Protein AF-A0A7V9IC05-F1 (afdb_monomer_lite)

Radius of gyration: 14.17 Å; chains: 1; bounding box: 48×23×33 Å

Foldseek 3Di:
DDDDDDDDPPPCPDPVPQADWFWDDALFWKKKKFWAAWKFKKWKAAAADPWDDPDVRTIIGPDGPPTDIDIHGHGDIDIHDRPITMGTPDTDPDTDMDMDIGGD

Sequence (104 aa):
MNAVGTRRVLDTADVDTLMGVAEKEAFEKGNVMRVVQGNASVLTGGTMVDPREIAAGEVRAGEVQGATTHELPEGDVLAVPAGVPHRFIEVSEEFLYYVVKVEV

pLDDT: mean 73.24, std 22.59, range [26.8, 96.31]

Secondary structure (DSSP, 8-state):
--PPP---------GGGTTSS-----TTEEEEEEEEES-EEEEE-SEEES-EEEETTEEE-SEEES-EEEEE-TT-EEEE-TT--EEEEEE-SS-EEEEEEEE-

Structure (mmCIF, N/CA/C/O backbone):
data_AF-A0A7V9IC05-F1
#
_entry.id   AF-A0A7V9IC05-F1
#
loop_
_atom_site.group_PDB
_atom_site.id
_atom_site.type_symbol
_atom_site.label_atom_id
_atom_site.label_alt_id
_atom_site.label_comp_id
_atom_site.label_asym_id
_atom_site.label_entity_id
_atom_site.label_seq_id
_atom_site.pdbx_PDB_ins_code
_atom_site.Cartn_x
_atom_site.Cartn_y
_atom_site.Cartn_z
_atom_site.occupancy
_atom_site.B_iso_or_equiv
_atom_site.auth_seq_id
_atom_site.auth_comp_id
_atom_site.auth_asym_id
_atom_site.auth_atom_id
_atom_site.pdbx_PDB_model_num
ATOM 1 N N . MET A 1 1 ? -32.818 2.660 -15.061 1.00 33.62 1 MET A N 1
ATOM 2 C CA . MET A 1 1 ? -32.008 2.647 -13.825 1.00 33.62 1 MET A CA 1
ATOM 3 C C . MET A 1 1 ? -31.635 1.199 -13.584 1.00 33.62 1 MET A C 1
ATOM 5 O O . MET A 1 1 ? -32.491 0.445 -13.148 1.00 33.62 1 MET A O 1
ATOM 9 N N . ASN A 1 2 ? -30.436 0.777 -13.982 1.00 27.77 2 ASN A N 1
ATOM 10 C CA . ASN A 1 2 ? -30.036 -0.622 -13.845 1.00 27.77 2 ASN A CA 1
ATOM 11 C C . ASN A 1 2 ? -29.079 -0.726 -12.664 1.00 27.77 2 ASN A C 1
ATOM 13 O O . ASN A 1 2 ? -27.995 -0.148 -12.689 1.00 27.77 2 ASN A O 1
ATOM 17 N N . ALA A 1 3 ? -29.531 -1.418 -11.621 1.00 33.66 3 ALA A N 1
ATOM 18 C CA . ALA A 1 3 ? -28.708 -1.788 -10.486 1.00 33.66 3 ALA A CA 1
ATOM 19 C C . ALA A 1 3 ? -27.607 -2.742 -10.967 1.00 33.66 3 ALA A C 1
ATOM 21 O O . ALA A 1 3 ? -27.899 -3.807 -11.514 1.00 33.66 3 ALA A O 1
ATOM 22 N N . VAL A 1 4 ? -26.349 -2.349 -10.783 1.00 35.38 4 VAL A N 1
ATOM 23 C CA . VAL A 1 4 ? -25.199 -3.239 -10.955 1.00 35.38 4 VAL A CA 1
ATOM 24 C C . VAL A 1 4 ? -24.986 -3.931 -9.615 1.00 35.38 4 VAL A C 1
ATOM 26 O O . VAL A 1 4 ? -24.796 -3.277 -8.592 1.00 35.38 4 VAL A O 1
ATOM 29 N N . GLY A 1 5 ? -25.128 -5.256 -9.620 1.00 28.67 5 GLY A N 1
ATOM 30 C CA . GLY A 1 5 ? -25.092 -6.089 -8.426 1.00 28.67 5 GLY A CA 1
ATOM 31 C C . GLY A 1 5 ? -23.767 -5.979 -7.677 1.00 28.67 5 GLY A C 1
ATOM 32 O O . GLY A 1 5 ? -22.691 -6.092 -8.262 1.00 28.67 5 GLY A O 1
ATOM 33 N N . THR A 1 6 ? -23.856 -5.802 -6.363 1.00 31.22 6 THR A N 1
ATOM 34 C CA . THR A 1 6 ? -22.716 -5.839 -5.451 1.00 31.22 6 THR A CA 1
ATOM 35 C C . THR A 1 6 ? -22.182 -7.268 -5.385 1.00 31.22 6 THR A C 1
ATOM 37 O O . THR A 1 6 ? -22.690 -8.105 -4.638 1.00 31.22 6 THR A O 1
ATOM 40 N N . ARG A 1 7 ? -21.155 -7.584 -6.178 1.00 31.06 7 ARG A N 1
ATOM 41 C CA . ARG A 1 7 ? -20.364 -8.799 -5.968 1.00 31.06 7 ARG A CA 1
ATOM 42 C C . ARG A 1 7 ? -19.445 -8.531 -4.778 1.00 31.06 7 ARG A C 1
ATOM 44 O O . ARG A 1 7 ? -18.519 -7.737 -4.890 1.00 31.06 7 ARG A O 1
ATOM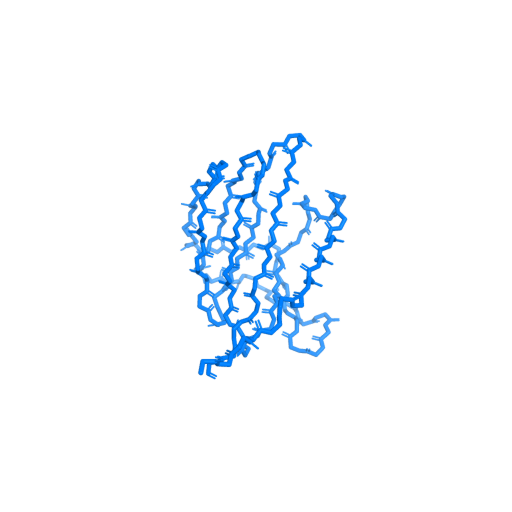 51 N N . ARG A 1 8 ? -19.724 -9.164 -3.633 1.00 26.80 8 ARG A N 1
ATOM 52 C CA . ARG A 1 8 ? -18.779 -9.238 -2.507 1.00 26.80 8 ARG A CA 1
ATOM 53 C C . ARG A 1 8 ? -17.500 -9.898 -3.021 1.00 26.80 8 ARG A C 1
ATOM 55 O O . ARG A 1 8 ? -17.490 -11.104 -3.249 1.00 26.80 8 ARG A O 1
ATOM 62 N N . VAL A 1 9 ? -16.454 -9.109 -3.222 1.00 30.86 9 VAL A N 1
ATOM 63 C CA . VAL A 1 9 ? -15.084 -9.615 -3.248 1.00 30.86 9 VAL A CA 1
ATOM 64 C C . VAL A 1 9 ? -14.591 -9.456 -1.816 1.00 30.86 9 VAL A C 1
ATOM 66 O O . VAL A 1 9 ? -14.177 -8.379 -1.406 1.00 30.86 9 VAL A O 1
ATOM 69 N N . LEU A 1 10 ? -14.802 -10.500 -1.013 1.00 29.52 10 LEU A N 1
ATOM 70 C CA . LEU A 1 10 ? -14.038 -10.695 0.212 1.00 29.52 10 LEU A CA 1
ATOM 71 C C . LEU A 1 10 ? -12.715 -11.286 -0.258 1.00 29.52 10 LEU A C 1
ATOM 73 O O . LEU A 1 10 ? -12.648 -12.485 -0.511 1.00 29.52 10 LEU A O 1
ATOM 77 N N . ASP A 1 11 ? -11.723 -10.432 -0.473 1.00 31.73 11 ASP A N 1
ATOM 78 C CA . ASP A 1 11 ? -10.347 -10.896 -0.550 1.00 31.73 11 ASP A CA 1
ATOM 79 C C . ASP A 1 11 ? -9.809 -10.871 0.877 1.00 31.73 11 ASP A C 1
ATOM 81 O O . ASP A 1 11 ? -9.342 -9.849 1.376 1.00 31.73 11 ASP A O 1
ATOM 85 N N . THR A 1 12 ? -10.041 -11.961 1.604 1.00 28.61 12 THR A N 1
ATOM 86 C CA . THR A 1 12 ? -9.348 -12.207 2.865 1.00 28.61 12 THR A CA 1
ATOM 87 C C . THR A 1 12 ? -7.959 -12.704 2.498 1.00 28.61 12 THR A C 1
ATOM 89 O O . THR A 1 12 ? -7.725 -13.911 2.478 1.00 28.61 12 THR A O 1
ATOM 92 N N . ALA A 1 13 ? -7.057 -11.787 2.153 1.00 35.03 13 ALA A N 1
ATOM 93 C CA . ALA A 1 13 ? -5.640 -12.092 2.228 1.00 35.03 13 ALA A CA 1
ATOM 94 C C . ALA A 1 13 ? -5.323 -12.285 3.716 1.00 35.03 13 ALA A C 1
ATOM 96 O O . ALA A 1 13 ? -5.533 -11.383 4.530 1.00 35.03 13 ALA A O 1
ATOM 97 N N . ASP A 1 14 ? -4.942 -13.511 4.069 1.00 30.77 14 ASP A N 1
ATOM 98 C CA . ASP A 1 14 ? -4.590 -13.930 5.419 1.00 30.77 14 ASP A CA 1
ATOM 99 C C . ASP A 1 14 ? -3.678 -12.895 6.086 1.00 30.77 14 ASP A C 1
ATOM 101 O O . ASP A 1 14 ? -2.620 -12.541 5.556 1.00 30.77 14 ASP A O 1
ATOM 105 N N . VAL A 1 15 ? -4.083 -12.447 7.276 1.00 35.22 15 VAL A N 1
ATOM 106 C CA . VAL A 1 15 ? -3.383 -11.453 8.110 1.00 35.22 15 VAL A CA 1
ATOM 107 C C . VAL A 1 15 ? -1.921 -11.869 8.391 1.00 35.22 15 VAL A C 1
ATOM 109 O O . VAL A 1 15 ? -1.072 -11.021 8.652 1.00 35.22 15 VAL A O 1
ATOM 112 N N . ASP A 1 16 ? -1.587 -13.153 8.214 1.00 28.11 16 ASP A N 1
ATOM 113 C CA . ASP A 1 16 ? -0.236 -13.717 8.346 1.00 28.11 16 ASP A CA 1
ATOM 114 C C . ASP A 1 16 ? 0.708 -13.451 7.152 1.00 28.11 16 ASP A C 1
ATOM 116 O O . ASP A 1 16 ? 1.912 -13.695 7.258 1.00 28.11 16 ASP A O 1
ATOM 120 N N . THR A 1 17 ? 0.220 -12.915 6.026 1.00 38.97 17 THR A N 1
ATOM 121 C CA . THR A 1 17 ? 1.063 -12.605 4.846 1.00 38.97 17 THR A CA 1
ATOM 122 C C . THR A 1 17 ? 1.519 -11.138 4.806 1.00 38.97 17 THR A C 1
ATOM 124 O O . THR A 1 17 ? 2.444 -10.791 4.072 1.00 38.97 17 THR A O 1
ATOM 127 N N . LEU A 1 18 ? 0.945 -10.272 5.653 1.00 41.69 18 LEU A N 1
ATOM 128 C CA . LEU A 1 18 ? 1.148 -8.814 5.625 1.00 41.69 18 LEU A CA 1
ATOM 129 C C . LEU A 1 18 ? 2.550 -8.347 6.067 1.00 41.69 18 LEU A C 1
ATOM 131 O O . LEU A 1 18 ? 2.913 -7.197 5.837 1.00 41.69 18 LEU A O 1
ATOM 135 N N . MET A 1 19 ? 3.374 -9.230 6.642 1.00 41.34 19 MET A N 1
ATOM 136 C CA . MET A 1 19 ? 4.739 -8.909 7.097 1.00 41.34 19 MET A CA 1
ATOM 137 C C . MET A 1 19 ? 5.848 -9.423 6.165 1.00 41.34 19 MET A C 1
ATOM 1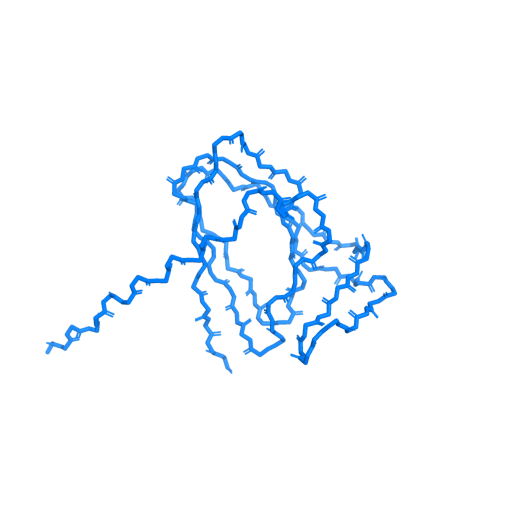39 O O . MET A 1 19 ? 7.022 -9.450 6.543 1.00 41.34 19 MET A O 1
ATOM 143 N N . GLY A 1 20 ? 5.526 -9.824 4.931 1.00 41.44 20 GLY A N 1
ATOM 144 C CA . GLY A 1 20 ? 6.521 -10.398 4.032 1.00 41.44 20 GLY A CA 1
ATOM 145 C C . GLY A 1 20 ? 6.207 -10.201 2.558 1.00 41.44 20 GLY A C 1
ATOM 146 O O . GLY A 1 20 ? 5.192 -10.656 2.062 1.00 41.44 20 GLY A O 1
ATOM 147 N N . VAL A 1 21 ? 7.190 -9.649 1.844 1.00 44.34 21 VAL A N 1
ATOM 148 C CA . VAL A 1 21 ? 7.280 -9.490 0.378 1.00 44.34 21 VAL A CA 1
ATOM 149 C C . VAL A 1 21 ? 6.350 -8.448 -0.276 1.00 44.34 21 VAL A C 1
ATOM 151 O O . VAL A 1 21 ? 5.238 -8.206 0.163 1.00 44.34 21 VAL A O 1
ATOM 154 N N . ALA A 1 22 ? 6.865 -7.740 -1.295 1.00 43.66 22 ALA A N 1
ATOM 155 C CA . ALA A 1 22 ? 6.109 -6.706 -2.005 1.00 43.66 22 ALA A CA 1
ATOM 156 C C . ALA A 1 22 ? 4.975 -7.405 -2.726 1.00 43.66 22 ALA A C 1
ATOM 158 O O . ALA A 1 22 ? 5.243 -8.218 -3.613 1.00 43.66 22 ALA A O 1
ATOM 159 N N . GLU A 1 23 ? 3.743 -7.120 -2.335 1.00 47.03 23 GLU A N 1
ATOM 160 C CA . GLU A 1 23 ? 2.596 -7.593 -3.082 1.00 47.03 23 GLU A CA 1
ATOM 161 C C . GLU A 1 23 ? 2.538 -6.838 -4.406 1.00 47.03 23 GLU A C 1
ATOM 163 O O . GLU A 1 23 ? 2.640 -5.613 -4.481 1.00 47.03 23 GLU A O 1
ATOM 168 N N . LYS A 1 24 ? 2.415 -7.596 -5.490 1.00 55.69 24 LYS A N 1
ATOM 169 C CA . LYS A 1 24 ? 2.052 -7.043 -6.781 1.00 55.69 24 LYS A CA 1
ATOM 170 C C . LYS A 1 24 ? 0.843 -7.795 -7.267 1.00 55.69 24 LYS A C 1
ATOM 172 O O . LYS A 1 24 ? 0.941 -8.957 -7.640 1.00 55.69 24 LYS A O 1
ATOM 177 N N . GLU A 1 25 ? -0.259 -7.085 -7.394 1.00 48.38 25 GLU A N 1
ATOM 178 C CA . GLU A 1 25 ? -1.418 -7.591 -8.104 1.00 48.38 25 GLU A CA 1
ATOM 179 C C . GLU A 1 25 ? -1.485 -6.902 -9.470 1.00 48.38 25 GLU A C 1
ATOM 181 O O . GLU A 1 25 ? -1.850 -5.737 -9.565 1.00 48.38 25 GLU A O 1
ATOM 186 N N . ALA A 1 26 ? -1.039 -7.650 -10.489 1.00 46.91 26 ALA A N 1
ATOM 187 C CA . ALA A 1 26 ? -1.163 -7.449 -11.938 1.00 46.91 26 ALA A CA 1
ATOM 188 C C . ALA A 1 26 ? -0.837 -6.049 -12.514 1.00 46.91 26 ALA A C 1
ATOM 190 O O . ALA A 1 26 ? -1.551 -5.075 -12.308 1.00 46.91 26 ALA A O 1
ATOM 191 N N . PHE A 1 27 ? 0.176 -5.979 -13.393 1.00 53.72 27 PH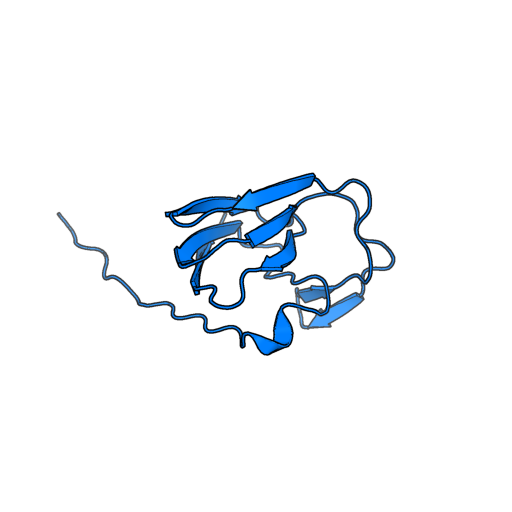E A N 1
ATOM 192 C CA . PHE A 1 27 ? 0.523 -4.776 -14.181 1.00 53.72 27 PHE A CA 1
ATOM 193 C C . PHE A 1 27 ? -0.646 -4.185 -14.997 1.00 53.72 27 PHE A C 1
ATOM 195 O O . PHE A 1 27 ? -0.556 -3.042 -15.430 1.00 53.72 27 PHE A O 1
ATOM 202 N N . GLU A 1 28 ? -1.723 -4.941 -15.202 1.00 58.53 28 GLU A N 1
ATOM 203 C CA . GLU A 1 28 ? -2.855 -4.570 -16.054 1.00 58.53 28 GLU A CA 1
ATOM 204 C C . GLU A 1 28 ? -4.013 -3.908 -15.292 1.00 58.53 28 GLU A C 1
ATOM 206 O O . GLU A 1 28 ? -4.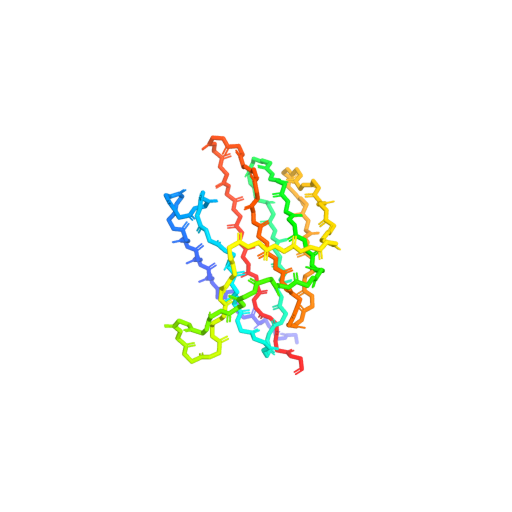897 -3.336 -15.924 1.00 58.53 28 GLU A O 1
ATOM 211 N N . LYS A 1 29 ? -4.049 -3.980 -13.951 1.00 71.12 29 LYS A N 1
ATOM 212 C CA . LYS A 1 29 ? -5.197 -3.498 -13.163 1.00 71.12 29 LYS A CA 1
ATOM 213 C C . LYS A 1 29 ? -4.779 -2.489 -12.104 1.00 71.12 29 LYS A C 1
ATOM 215 O O . LYS A 1 29 ? -3.770 -2.653 -11.425 1.00 71.12 29 LYS A O 1
ATOM 220 N N . GLY A 1 30 ? -5.582 -1.441 -11.957 1.00 81.81 30 GLY A N 1
ATOM 221 C CA . GLY A 1 30 ? -5.493 -0.517 -10.832 1.00 81.81 30 GLY A CA 1
ATOM 222 C C . GLY A 1 30 ? -6.136 -1.105 -9.578 1.00 81.81 30 GLY A C 1
ATOM 223 O O . GLY A 1 30 ? -7.019 -1.962 -9.659 1.00 81.81 30 GLY A O 1
ATOM 224 N N . ASN A 1 31 ? -5.718 -0.607 -8.418 1.00 85.44 31 ASN A N 1
ATOM 225 C CA . ASN A 1 31 ? -6.238 -1.000 -7.113 1.00 85.44 31 ASN A CA 1
ATOM 226 C C . ASN A 1 31 ? -6.910 0.188 -6.443 1.00 85.44 31 ASN A C 1
ATOM 228 O O . ASN A 1 31 ? -6.340 1.272 -6.389 1.00 85.44 31 ASN A O 1
ATOM 232 N N . VAL A 1 32 ? -8.102 -0.016 -5.897 1.00 88.50 32 VAL A N 1
ATOM 233 C CA . VAL A 1 32 ? -8.739 0.942 -4.989 1.00 88.50 32 VAL A CA 1
ATOM 234 C C . VAL A 1 32 ? -8.938 0.244 -3.656 1.00 88.50 32 VAL A C 1
ATOM 236 O O . VAL A 1 32 ? -9.785 -0.639 -3.537 1.00 88.50 32 VAL A O 1
ATOM 239 N N . MET A 1 33 ? -8.122 0.612 -2.676 1.00 89.81 33 MET A N 1
ATOM 240 C CA . MET A 1 33 ? -8.097 0.028 -1.340 1.00 89.81 33 MET A CA 1
ATOM 241 C C . MET A 1 33 ? -8.946 0.890 -0.415 1.00 89.81 33 MET A C 1
ATOM 243 O O . MET A 1 33 ? -8.757 2.103 -0.380 1.00 89.81 33 MET A O 1
ATOM 247 N N . ARG A 1 34 ? -9.867 0.287 0.334 1.00 91.94 34 ARG A N 1
ATOM 248 C CA . ARG A 1 34 ? -10.663 0.969 1.359 1.00 91.94 34 ARG A CA 1
ATOM 249 C C . ARG A 1 34 ? -10.380 0.350 2.715 1.00 91.94 34 ARG A C 1
ATOM 251 O O . ARG A 1 34 ? -10.593 -0.850 2.879 1.00 91.94 34 ARG A O 1
ATOM 258 N N . VAL A 1 35 ? -10.014 1.178 3.689 1.00 91.75 35 VAL A N 1
ATOM 259 C CA . VAL A 1 35 ? -9.943 0.759 5.089 1.00 91.75 35 VAL A CA 1
ATOM 260 C C . VAL A 1 35 ? -11.346 0.767 5.691 1.00 91.75 35 VAL A C 1
ATOM 262 O O . VAL A 1 35 ? -12.083 1.756 5.604 1.00 91.75 35 VAL A O 1
ATOM 265 N N . VAL A 1 36 ? -11.725 -0.367 6.270 1.00 92.69 36 VAL A N 1
ATOM 266 C CA . VAL A 1 36 ? -13.007 -0.579 6.949 1.00 92.69 36 VAL A CA 1
ATOM 267 C C . VAL A 1 36 ? -12.839 -0.513 8.462 1.00 92.69 36 VAL A C 1
ATOM 269 O O . VAL A 1 36 ? -13.724 0.022 9.118 1.00 92.69 36 VAL A O 1
ATOM 272 N N . GLN A 1 37 ? -11.731 -1.031 8.994 1.00 91.50 37 GLN A N 1
ATOM 273 C CA . GLN A 1 37 ? -11.396 -0.988 10.417 1.00 91.50 37 GLN A CA 1
ATOM 274 C C . GLN A 1 37 ? -9.877 -0.964 10.597 1.00 91.50 37 GLN A C 1
ATOM 276 O O . GLN A 1 37 ? -9.167 -1.672 9.880 1.00 91.50 37 GLN A O 1
ATOM 281 N N . GLY A 1 38 ? -9.393 -0.200 11.576 1.00 90.94 38 GLY A N 1
ATOM 282 C CA . GLY A 1 38 ? -7.967 -0.128 11.909 1.00 90.94 38 GLY A CA 1
ATOM 283 C C . GLY A 1 38 ? -7.196 0.914 11.097 1.00 90.94 38 GLY A C 1
ATOM 284 O O . GLY A 1 38 ? -7.791 1.785 10.471 1.00 90.94 38 GLY A O 1
ATOM 285 N N . ASN A 1 39 ? -5.865 0.836 11.128 1.00 90.25 39 ASN A N 1
ATOM 286 C CA . ASN A 1 39 ? -4.964 1.758 10.432 1.00 90.25 39 ASN A CA 1
ATOM 287 C C . ASN A 1 39 ? -3.879 0.983 9.680 1.00 90.25 39 ASN A C 1
ATOM 289 O O . ASN A 1 39 ? -3.492 -0.108 10.103 1.00 90.25 39 ASN A O 1
ATOM 293 N N . ALA A 1 40 ? -3.352 1.574 8.613 1.00 89.62 40 ALA A N 1
ATOM 294 C CA . ALA A 1 40 ? -2.236 1.018 7.864 1.00 89.62 40 ALA A CA 1
ATOM 295 C C . ALA A 1 40 ? -1.293 2.090 7.318 1.00 89.62 40 ALA A C 1
ATOM 297 O O . ALA A 1 40 ? -1.734 3.176 6.956 1.00 89.62 40 ALA A O 1
ATOM 298 N N . SER A 1 41 ? -0.024 1.736 7.152 1.00 89.38 41 SER A N 1
ATOM 299 C CA . SER A 1 41 ? 0.953 2.514 6.392 1.00 89.38 41 SER A CA 1
ATOM 300 C C . SER A 1 41 ? 1.296 1.754 5.110 1.00 89.38 41 SER A C 1
ATOM 302 O O . SER A 1 41 ? 1.653 0.572 5.143 1.00 89.38 41 SER A O 1
ATOM 304 N N . VAL A 1 42 ? 1.178 2.414 3.957 1.00 89.19 42 VAL A N 1
ATOM 305 C CA . VAL A 1 42 ? 1.348 1.802 2.631 1.00 89.19 42 VAL A CA 1
ATOM 306 C C . VAL A 1 42 ? 2.429 2.524 1.842 1.00 89.19 42 VAL A C 1
ATOM 308 O O . VAL A 1 42 ? 2.346 3.728 1.615 1.00 89.19 42 VAL A O 1
ATOM 311 N N . LEU A 1 43 ? 3.421 1.782 1.354 1.00 89.88 43 LEU A N 1
ATOM 312 C CA . LEU A 1 43 ? 4.345 2.273 0.335 1.00 89.88 43 LEU A CA 1
ATOM 313 C C . LEU A 1 43 ? 3.698 2.198 -1.040 1.00 89.88 43 LEU A C 1
ATOM 315 O O . LEU A 1 43 ? 3.057 1.203 -1.362 1.00 89.88 43 LEU A O 1
ATOM 319 N N . THR A 1 44 ? 3.929 3.209 -1.875 1.00 90.38 44 THR A N 1
ATOM 320 C CA . THR A 1 44 ? 3.566 3.195 -3.299 1.00 90.38 44 THR A CA 1
ATOM 321 C C . THR A 1 44 ? 4.669 3.787 -4.174 1.00 90.38 44 THR A C 1
ATOM 323 O O . THR A 1 44 ? 5.430 4.656 -3.739 1.00 90.38 44 THR A O 1
ATOM 326 N N . GLY A 1 45 ? 4.728 3.356 -5.432 1.00 88.31 45 GLY A N 1
ATOM 327 C CA . GLY A 1 45 ? 5.667 3.884 -6.420 1.00 88.31 45 GLY A CA 1
ATOM 328 C C . GLY A 1 45 ? 7.097 3.406 -6.193 1.00 88.31 45 GLY A C 1
ATOM 329 O O . GLY A 1 45 ? 7.324 2.319 -5.672 1.00 88.31 45 GLY A O 1
ATOM 330 N N . GLY A 1 46 ? 8.060 4.223 -6.616 1.00 89.50 46 GLY A N 1
ATOM 331 C CA . GLY A 1 46 ? 9.480 3.892 -6.553 1.00 89.50 46 GLY A CA 1
ATOM 332 C C . GLY A 1 46 ? 9.926 2.837 -7.571 1.00 89.50 46 GLY A C 1
ATOM 333 O O . GLY A 1 46 ? 9.185 2.433 -8.469 1.00 89.50 46 GLY A O 1
ATOM 334 N N . THR A 1 47 ? 11.176 2.406 -7.416 1.00 88.56 47 THR A N 1
ATOM 335 C CA . THR A 1 47 ? 11.836 1.417 -8.272 1.00 88.56 47 THR A CA 1
ATOM 336 C C . THR A 1 47 ? 12.068 0.134 -7.489 1.00 88.56 47 THR A C 1
ATOM 338 O O . THR A 1 47 ? 12.729 0.146 -6.451 1.00 88.56 47 THR A O 1
ATOM 341 N N . MET A 1 48 ? 11.543 -0.981 -7.995 1.00 85.75 48 MET A N 1
ATOM 342 C CA . MET A 1 48 ? 11.813 -2.309 -7.444 1.00 85.75 48 MET A CA 1
ATOM 343 C C . MET A 1 48 ? 13.280 -2.700 -7.659 1.00 85.75 48 MET A C 1
ATOM 345 O O . MET A 1 48 ? 13.776 -2.621 -8.783 1.00 85.75 48 MET A O 1
ATOM 349 N N . VAL A 1 49 ? 13.948 -3.165 -6.603 1.00 89.00 49 VAL A N 1
ATOM 350 C CA . VAL A 1 49 ? 15.327 -3.678 -6.665 1.00 89.00 49 VAL A CA 1
ATOM 351 C C . VAL A 1 49 ? 15.297 -5.196 -6.844 1.00 89.00 49 VAL A C 1
ATOM 353 O O . VAL A 1 49 ? 14.582 -5.889 -6.119 1.00 89.00 49 VAL A O 1
ATOM 356 N N . ASP A 1 50 ? 16.054 -5.703 -7.822 1.00 88.31 50 ASP A N 1
ATOM 357 C CA . ASP A 1 50 ? 16.120 -7.123 -8.206 1.00 88.31 50 ASP A CA 1
ATOM 358 C C . ASP A 1 50 ? 14.745 -7.824 -8.292 1.00 88.31 50 ASP A C 1
ATOM 360 O O . ASP A 1 50 ? 14.524 -8.856 -7.642 1.00 88.31 50 ASP A O 1
ATOM 364 N N . PRO A 1 51 ? 13.791 -7.277 -9.076 1.00 86.94 51 PRO A N 1
ATOM 365 C CA . PRO A 1 51 ? 12.452 -7.837 -9.177 1.00 86.94 51 PRO A CA 1
ATOM 366 C C . PRO A 1 51 ? 12.481 -9.260 -9.746 1.00 86.94 51 PRO A C 1
ATOM 368 O O . PRO A 1 51 ? 13.173 -9.547 -10.724 1.00 86.94 51 PRO A O 1
ATOM 371 N N . ARG A 1 52 ? 11.678 -10.149 -9.160 1.00 83.12 52 ARG A N 1
ATOM 372 C CA . ARG A 1 52 ? 11.510 -11.535 -9.603 1.00 83.12 52 ARG A CA 1
ATOM 373 C C . ARG A 1 52 ? 10.056 -11.819 -9.904 1.00 83.12 52 ARG A C 1
ATOM 375 O O . ARG A 1 52 ? 9.186 -11.549 -9.081 1.00 83.12 52 ARG A O 1
ATOM 382 N N . GLU A 1 53 ? 9.804 -12.397 -11.067 1.00 82.31 53 GLU A N 1
ATOM 383 C CA . GLU A 1 53 ? 8.496 -12.954 -11.382 1.00 82.31 53 GLU A CA 1
ATOM 384 C C . GLU A 1 53 ? 8.304 -14.266 -10.612 1.00 82.31 53 GLU A C 1
ATOM 386 O O . GLU A 1 53 ? 9.190 -15.121 -10.607 1.00 82.31 53 GLU A O 1
ATOM 391 N N . ILE A 1 54 ? 7.173 -14.401 -9.922 1.00 80.19 54 ILE A N 1
ATOM 392 C CA . ILE A 1 54 ? 6.843 -15.591 -9.120 1.00 80.19 54 ILE A CA 1
ATOM 393 C C . ILE A 1 54 ? 5.610 -16.337 -9.643 1.00 80.19 54 ILE A C 1
ATOM 395 O O . ILE A 1 54 ? 5.436 -17.516 -9.350 1.00 80.19 54 ILE A O 1
ATOM 399 N N . ALA A 1 55 ? 4.794 -15.666 -10.454 1.00 74.44 55 ALA A N 1
ATOM 400 C CA . ALA A 1 55 ? 3.709 -16.221 -11.251 1.00 74.44 55 ALA A CA 1
ATOM 401 C C . ALA A 1 55 ? 3.481 -15.299 -12.457 1.00 74.44 55 ALA A C 1
ATOM 403 O O . ALA A 1 55 ? 3.984 -14.177 -12.475 1.00 74.44 55 ALA A O 1
ATOM 404 N N . ALA A 1 56 ? 2.726 -15.755 -13.459 1.00 76.12 56 ALA A N 1
ATOM 405 C CA . ALA A 1 56 ? 2.484 -14.983 -14.677 1.00 76.12 56 ALA A CA 1
ATOM 406 C C . ALA A 1 56 ? 1.902 -13.595 -14.350 1.00 76.12 56 ALA A C 1
ATOM 408 O O . ALA A 1 56 ? 0.775 -13.479 -13.871 1.00 76.12 56 ALA A O 1
ATOM 409 N N . GLY A 1 57 ? 2.684 -12.542 -14.594 1.00 71.25 57 GLY A N 1
ATOM 410 C CA . GLY A 1 57 ? 2.274 -11.167 -14.305 1.00 71.25 57 GLY A CA 1
ATOM 411 C C . GLY A 1 57 ? 2.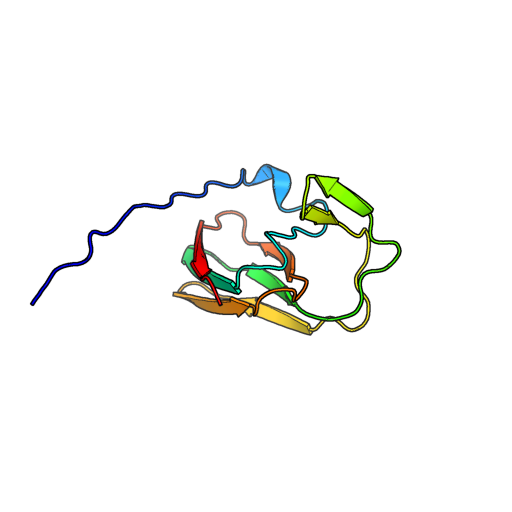377 -10.748 -12.832 1.00 71.25 57 GLY A C 1
ATOM 412 O O . GLY A 1 57 ? 2.080 -9.589 -12.529 1.00 71.25 57 GLY A O 1
ATOM 413 N N . GLU A 1 58 ? 2.880 -11.602 -11.935 1.00 68.62 58 GLU A N 1
ATOM 414 C CA . GLU A 1 58 ? 3.145 -11.326 -10.516 1.00 68.62 58 GLU A CA 1
ATOM 415 C C . GLU A 1 58 ? 4.656 -11.206 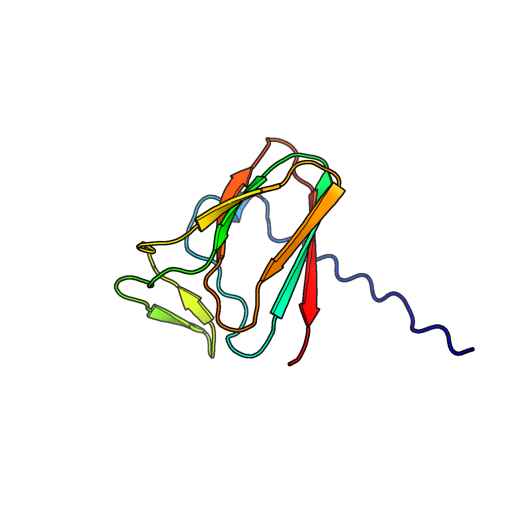-10.277 1.00 68.62 58 GLU A C 1
ATOM 417 O O . GLU A 1 58 ? 5.415 -12.161 -10.421 1.00 68.62 58 GLU A O 1
ATOM 422 N N . VAL A 1 59 ? 5.108 -10.003 -9.917 1.00 76.44 59 VAL A N 1
ATOM 423 C CA . VAL A 1 59 ? 6.530 -9.680 -9.712 1.00 76.44 59 VAL A CA 1
ATOM 424 C C . VAL A 1 59 ? 6.713 -9.166 -8.298 1.00 76.44 59 VAL A C 1
ATOM 426 O O . VAL A 1 59 ? 6.023 -8.236 -7.902 1.00 76.44 59 VAL A O 1
ATOM 429 N N . ARG A 1 60 ? 7.662 -9.731 -7.559 1.00 80.06 60 ARG A N 1
ATOM 430 C CA . ARG A 1 60 ? 8.001 -9.295 -6.206 1.00 80.06 60 ARG A CA 1
ATOM 431 C C . ARG A 1 60 ? 9.431 -8.789 -6.143 1.00 80.06 60 ARG A C 1
ATOM 433 O O . ARG A 1 60 ? 10.299 -9.245 -6.882 1.00 80.06 60 ARG A O 1
ATOM 440 N N . ALA A 1 61 ? 9.674 -7.877 -5.217 1.00 82.38 61 ALA A N 1
ATOM 441 C CA . ALA A 1 61 ? 11.000 -7.386 -4.879 1.00 82.38 61 ALA A CA 1
ATOM 442 C C . ALA A 1 61 ? 11.169 -7.371 -3.358 1.00 82.38 61 ALA A C 1
ATOM 444 O O . ALA A 1 61 ? 10.206 -7.159 -2.612 1.00 82.38 61 ALA A O 1
ATOM 445 N N . GLY A 1 62 ? 12.396 -7.613 -2.896 1.00 79.31 62 GLY A N 1
ATOM 446 C CA . GLY A 1 62 ? 12.736 -7.483 -1.478 1.00 79.31 62 GLY A CA 1
ATOM 447 C C . GLY A 1 62 ? 12.690 -6.026 -1.016 1.00 79.31 62 GLY A C 1
ATOM 448 O O . GLY A 1 62 ? 12.254 -5.754 0.098 1.00 79.31 62 GLY A O 1
ATOM 449 N N . GLU A 1 63 ? 13.046 -5.103 -1.911 1.00 82.31 63 GLU A N 1
ATOM 450 C CA . GLU A 1 63 ? 13.203 -3.674 -1.645 1.00 82.31 63 GLU A CA 1
ATOM 451 C C . GLU A 1 63 ? 12.589 -2.826 -2.771 1.00 82.31 63 GLU A C 1
ATOM 453 O O . GLU A 1 63 ? 12.558 -3.226 -3.940 1.00 82.31 63 GLU A O 1
ATOM 458 N N . VAL A 1 64 ? 12.114 -1.633 -2.402 1.00 84.19 64 VAL A N 1
ATOM 459 C CA . VAL A 1 64 ? 11.711 -0.573 -3.330 1.00 84.19 64 VAL A CA 1
ATOM 460 C C . VAL A 1 64 ? 12.393 0.728 -2.913 1.00 84.19 64 VAL A C 1
ATOM 462 O O . VAL A 1 64 ? 12.314 1.123 -1.752 1.00 84.19 64 VAL A O 1
ATOM 465 N N . GLN A 1 65 ? 13.038 1.409 -3.860 1.00 89.69 65 GLN A N 1
ATOM 466 C CA . GLN A 1 65 ? 13.735 2.675 -3.625 1.00 89.69 65 GLN A CA 1
ATOM 467 C C . GLN A 1 65 ? 12.923 3.860 -4.145 1.00 89.69 65 GLN A C 1
ATOM 469 O O . GLN A 1 65 ? 12.369 3.813 -5.243 1.00 89.69 65 GLN A O 1
ATOM 474 N N . GLY A 1 66 ? 12.868 4.940 -3.363 1.00 93.19 66 GLY A N 1
ATOM 475 C CA . GLY A 1 66 ? 12.132 6.155 -3.733 1.00 93.19 66 GLY A CA 1
ATOM 476 C C . GLY A 1 66 ? 10.607 6.001 -3.707 1.00 93.19 66 GLY A C 1
ATOM 477 O O . GLY A 1 66 ? 9.912 6.743 -4.397 1.00 93.19 66 GLY A O 1
ATOM 478 N N . ALA A 1 67 ? 10.085 5.030 -2.952 1.00 90.31 67 ALA A N 1
ATOM 479 C CA . ALA A 1 67 ? 8.652 4.904 -2.704 1.00 90.31 67 ALA A CA 1
ATOM 480 C C . ALA A 1 67 ? 8.142 6.020 -1.776 1.00 90.31 67 ALA A C 1
ATOM 482 O O . ALA A 1 67 ? 8.900 6.616 -1.012 1.00 90.31 67 ALA A O 1
ATOM 483 N N . THR A 1 68 ? 6.839 6.285 -1.842 1.00 91.94 68 THR A N 1
ATOM 484 C CA . THR A 1 68 ? 6.135 7.215 -0.950 1.00 91.94 68 THR A CA 1
ATOM 485 C C . THR A 1 68 ? 5.287 6.436 0.044 1.00 91.94 68 THR A C 1
ATOM 487 O O . THR A 1 68 ? 4.521 5.565 -0.373 1.00 91.94 68 THR A O 1
ATOM 490 N N . THR A 1 69 ? 5.410 6.767 1.329 1.00 93.12 69 THR A N 1
ATOM 491 C CA . THR A 1 69 ? 4.556 6.237 2.400 1.00 93.12 69 THR A CA 1
ATOM 492 C C . THR A 1 69 ? 3.262 7.036 2.503 1.00 93.12 69 THR A C 1
ATOM 494 O O . THR A 1 69 ? 3.292 8.266 2.502 1.00 93.12 69 THR A O 1
ATOM 497 N N . HIS A 1 70 ? 2.145 6.326 2.636 1.00 92.44 70 HIS A N 1
ATOM 498 C CA . HIS A 1 70 ? 0.818 6.868 2.909 1.00 92.44 70 HIS A CA 1
ATOM 499 C C . HIS A 1 70 ? 0.285 6.278 4.205 1.00 92.44 70 HIS A C 1
ATOM 501 O O . HIS A 1 70 ? 0.289 5.060 4.358 1.00 92.44 70 HIS A O 1
ATOM 507 N N . GLU A 1 71 ? -0.217 7.129 5.091 1.00 95.62 71 GLU A N 1
ATOM 508 C CA . GLU A 1 71 ? -0.967 6.700 6.270 1.00 95.62 71 GLU A CA 1
ATOM 509 C C . GLU A 1 71 ? -2.450 6.595 5.912 1.00 95.62 71 GLU A C 1
ATOM 511 O O . GLU A 1 71 ? -3.018 7.532 5.353 1.00 95.62 71 GLU A O 1
ATOM 516 N N . LEU A 1 72 ? -3.062 5.457 6.223 1.00 91.50 72 LEU A N 1
ATOM 517 C CA . LEU A 1 72 ? -4.447 5.115 5.915 1.00 91.50 72 LEU A CA 1
ATOM 518 C C . LEU A 1 72 ? -5.189 4.747 7.206 1.00 91.50 72 LEU A C 1
ATOM 520 O O . LEU A 1 72 ? -5.220 3.571 7.585 1.00 91.50 72 LEU A O 1
ATOM 524 N N . PRO A 1 73 ? -5.768 5.729 7.912 1.00 93.75 73 PRO A N 1
ATOM 525 C CA . PRO A 1 73 ? -6.678 5.465 9.014 1.00 93.75 73 PRO A CA 1
ATOM 526 C C . PRO A 1 73 ? -7.996 4.822 8.565 1.00 93.75 73 PRO A C 1
ATOM 528 O O . PRO A 1 73 ? -8.324 4.740 7.377 1.00 93.75 73 PRO A O 1
ATOM 531 N N . GLU A 1 74 ? -8.788 4.390 9.544 1.00 94.25 74 GLU A N 1
ATOM 532 C CA . GLU A 1 74 ? -10.121 3.844 9.306 1.00 94.25 74 GLU A CA 1
ATOM 533 C C . GLU A 1 74 ? -10.979 4.787 8.451 1.00 94.25 74 GLU A C 1
ATOM 535 O O . GLU A 1 74 ? -11.152 5.965 8.760 1.00 94.25 74 GLU A O 1
ATOM 540 N N . GLY A 1 75 ? -11.564 4.247 7.379 1.00 92.75 75 GLY A N 1
ATOM 541 C CA . GLY A 1 75 ? -12.425 4.993 6.468 1.00 92.75 75 GLY A CA 1
ATOM 542 C C . GLY A 1 75 ? -11.727 5.554 5.229 1.00 92.75 75 GLY A C 1
ATOM 543 O O . GLY A 1 75 ? -12.434 5.896 4.275 1.00 92.75 75 GLY A O 1
ATOM 544 N N . ASP A 1 76 ? -10.395 5.573 5.189 1.00 96.31 76 ASP A N 1
ATOM 545 C CA . ASP A 1 76 ? -9.644 6.123 4.063 1.00 96.31 76 ASP A CA 1
ATOM 546 C C . ASP A 1 76 ? -9.624 5.213 2.834 1.00 96.31 76 ASP A C 1
ATOM 548 O O . ASP A 1 76 ? -9.805 3.992 2.902 1.00 96.31 76 ASP A O 1
ATOM 552 N N . VAL A 1 77 ? -9.402 5.843 1.677 1.00 93.31 77 VAL A N 1
ATOM 553 C CA . VAL A 1 77 ? -9.302 5.185 0.373 1.00 93.31 77 VAL A CA 1
ATOM 554 C C . VAL A 1 77 ? -7.977 5.538 -0.290 1.00 93.31 77 VAL A C 1
ATOM 556 O O . VAL A 1 77 ? -7.686 6.715 -0.488 1.00 93.31 77 VAL A O 1
ATOM 559 N N . LEU A 1 78 ? -7.232 4.522 -0.727 1.00 92.62 78 LEU A N 1
ATOM 560 C CA . LEU A 1 78 ? -6.035 4.676 -1.551 1.00 92.62 78 LEU A CA 1
ATOM 561 C C . LEU A 1 78 ? -6.272 4.098 -2.947 1.00 92.62 78 LEU A C 1
ATOM 563 O O . LEU A 1 78 ? -6.564 2.913 -3.100 1.00 92.62 78 LEU A O 1
ATOM 567 N N . ALA A 1 79 ? -6.114 4.930 -3.974 1.00 92.12 79 ALA A N 1
ATOM 568 C CA . ALA A 1 79 ? -6.111 4.489 -5.363 1.00 92.12 79 ALA A CA 1
ATOM 569 C C . ALA A 1 79 ? -4.668 4.343 -5.863 1.00 92.12 79 ALA A C 1
ATOM 571 O O . ALA A 1 79 ? -3.910 5.312 -5.885 1.00 92.12 79 ALA A O 1
ATOM 572 N N . VAL A 1 80 ? -4.303 3.139 -6.294 1.00 88.19 80 VAL A N 1
ATOM 573 C CA . VAL A 1 80 ? -2.991 2.799 -6.846 1.00 88.19 80 VAL A CA 1
ATOM 574 C C . VAL A 1 80 ? -3.154 2.495 -8.338 1.00 88.19 80 VAL A C 1
ATOM 576 O O . VAL A 1 80 ? -3.839 1.528 -8.689 1.00 88.19 80 VAL A O 1
ATOM 579 N N . PRO A 1 81 ? -2.565 3.302 -9.238 1.00 88.94 81 PRO A N 1
ATOM 580 C CA . PRO A 1 81 ? -2.629 3.047 -10.673 1.00 88.94 81 PRO A CA 1
ATOM 581 C C . PRO A 1 81 ? -2.026 1.692 -11.064 1.00 88.94 81 PRO A C 1
ATOM 583 O O . PRO A 1 81 ? -1.162 1.153 -10.369 1.00 88.94 81 PRO A O 1
ATOM 586 N N . ALA A 1 82 ? -2.453 1.162 -12.211 1.00 83.75 82 ALA A N 1
ATOM 587 C CA . ALA A 1 82 ? -1.897 -0.072 -12.754 1.00 83.75 82 ALA A CA 1
ATOM 588 C C . ALA A 1 82 ? -0.373 0.039 -12.931 1.00 83.75 82 ALA A C 1
ATOM 590 O O . ALA A 1 82 ? 0.152 1.064 -13.372 1.00 83.75 82 ALA A O 1
ATOM 591 N N . GLY A 1 83 ? 0.340 -1.019 -12.546 1.00 81.69 83 GLY A N 1
ATOM 592 C CA . GLY A 1 83 ? 1.799 -1.089 -12.633 1.00 81.69 83 GLY A CA 1
ATOM 593 C C . GLY A 1 83 ? 2.578 -0.291 -11.587 1.00 81.69 83 GLY A C 1
ATOM 594 O O . GLY A 1 83 ? 3.808 -0.336 -11.607 1.00 81.69 83 GLY A O 1
ATOM 595 N N . VAL A 1 84 ? 1.906 0.389 -10.654 1.00 87.25 84 VAL A N 1
ATOM 596 C CA . VAL A 1 84 ? 2.560 1.055 -9.522 1.00 87.25 84 VAL A CA 1
ATOM 597 C C . VAL A 1 84 ? 2.806 0.033 -8.399 1.00 87.25 84 VAL A C 1
ATOM 599 O O . VAL A 1 84 ? 1.843 -0.551 -7.888 1.00 87.25 84 VAL A O 1
ATOM 602 N N . PRO A 1 85 ? 4.071 -0.199 -7.985 1.00 86.62 85 PRO A N 1
ATOM 603 C CA . PRO A 1 85 ? 4.371 -1.049 -6.835 1.00 86.62 85 PRO A CA 1
ATOM 604 C C . PRO A 1 85 ? 3.680 -0.510 -5.586 1.00 86.62 85 PRO A C 1
ATOM 606 O O . PRO A 1 85 ? 3.666 0.704 -5.379 1.00 86.62 85 PRO A O 1
ATOM 609 N N . HIS A 1 86 ? 3.126 -1.387 -4.753 1.00 86.00 86 HIS A N 1
ATOM 610 C CA . HIS A 1 86 ? 2.574 -1.000 -3.460 1.00 86.00 86 HIS A CA 1
ATOM 611 C C . HIS A 1 86 ? 2.771 -2.099 -2.420 1.00 86.00 86 HIS A C 1
ATOM 613 O O . HIS A 1 86 ? 2.956 -3.260 -2.770 1.00 86.00 86 HIS A O 1
ATOM 619 N N . ARG A 1 87 ? 2.809 -1.729 -1.140 1.00 83.12 87 ARG A N 1
ATOM 620 C CA . ARG A 1 87 ? 2.957 -2.691 -0.044 1.00 83.12 87 ARG A CA 1
ATOM 621 C C . ARG A 1 87 ? 2.500 -2.092 1.279 1.00 83.12 87 ARG A C 1
ATOM 623 O O . ARG A 1 87 ? 2.931 -0.991 1.614 1.00 83.12 87 ARG A O 1
ATOM 630 N N . PHE A 1 88 ? 1.726 -2.842 2.055 1.00 85.31 88 PHE A N 1
ATOM 631 C CA . PHE A 1 88 ? 1.576 -2.576 3.484 1.00 85.31 88 PHE A CA 1
ATOM 632 C C . PHE A 1 88 ? 2.925 -2.745 4.194 1.00 85.31 88 PHE A C 1
ATOM 634 O O . PHE A 1 88 ? 3.625 -3.735 3.991 1.00 85.31 88 PHE A O 1
ATOM 641 N N . ILE A 1 89 ? 3.322 -1.753 4.983 1.00 84.69 89 ILE A N 1
ATOM 642 C CA . ILE A 1 89 ? 4.556 -1.803 5.783 1.00 84.69 89 ILE A CA 1
ATOM 643 C C . ILE A 1 89 ? 4.289 -1.755 7.284 1.00 84.69 89 ILE A C 1
ATOM 645 O O . ILE A 1 89 ? 5.149 -2.158 8.060 1.00 84.69 89 ILE A O 1
ATOM 649 N N . GLU A 1 90 ? 3.096 -1.317 7.678 1.00 86.56 90 GLU A N 1
ATOM 650 C CA . GLU A 1 90 ? 2.598 -1.376 9.046 1.00 86.56 90 GLU A CA 1
ATOM 651 C C . GLU A 1 90 ? 1.069 -1.484 9.006 1.00 86.56 90 GLU A C 1
ATOM 653 O O . GLU A 1 90 ? 0.429 -0.898 8.129 1.00 86.56 90 GLU A O 1
ATOM 658 N N . VAL A 1 91 ? 0.488 -2.251 9.928 1.00 87.31 91 VAL A N 1
ATOM 659 C CA . VAL A 1 91 ? -0.963 -2.375 10.128 1.00 87.31 91 VAL A CA 1
ATOM 660 C C . VAL A 1 91 ? -1.263 -2.476 11.623 1.00 87.31 91 VAL A C 1
ATOM 662 O O . VAL A 1 91 ? -0.433 -2.958 12.396 1.00 87.31 91 VAL A O 1
ATOM 665 N N . SER A 1 92 ? -2.447 -2.033 12.044 1.00 86.31 92 SER A N 1
ATOM 666 C CA . SER A 1 92 ? -2.935 -2.269 13.407 1.00 86.31 92 SER A CA 1
ATOM 667 C C . SER A 1 92 ? -3.247 -3.750 13.667 1.00 86.31 92 SER A C 1
ATOM 669 O O . SER A 1 92 ? -3.470 -4.514 12.734 1.00 86.31 92 SER A O 1
ATOM 671 N N . GLU A 1 93 ? -3.305 -4.142 14.948 1.00 83.56 93 GLU A N 1
ATOM 672 C CA . GLU A 1 93 ? -3.572 -5.528 15.386 1.00 83.56 93 GLU A CA 1
ATOM 673 C C . GLU A 1 93 ? -4.873 -6.096 14.798 1.00 83.56 93 GLU A C 1
ATOM 675 O O . GLU A 1 93 ? -4.892 -7.204 14.268 1.00 83.56 93 GLU A O 1
ATOM 680 N N . GLU A 1 94 ? -5.945 -5.303 14.824 1.00 85.38 94 GLU A N 1
ATOM 681 C CA . GLU A 1 94 ? -7.140 -5.552 14.024 1.00 85.38 94 GLU A CA 1
ATOM 682 C C . GLU A 1 94 ? -7.119 -4.609 12.821 1.00 85.38 94 GLU A C 1
ATOM 684 O O . GLU A 1 94 ? -7.137 -3.385 12.982 1.00 85.38 94 GLU A O 1
ATOM 689 N N . PHE A 1 95 ? -7.074 -5.169 11.614 1.00 86.00 95 PHE A N 1
ATOM 690 C CA . PHE A 1 95 ? -7.106 -4.406 10.372 1.00 86.00 95 PHE A CA 1
ATOM 691 C C . PHE A 1 95 ? -8.013 -5.098 9.354 1.00 86.00 95 PHE A C 1
ATOM 693 O O . PHE A 1 95 ? -7.787 -6.247 8.976 1.00 86.00 95 PHE A O 1
ATOM 700 N N . LEU A 1 96 ? -9.060 -4.395 8.918 1.00 85.62 96 LEU A N 1
ATOM 701 C CA . LEU A 1 96 ? -9.994 -4.855 7.895 1.00 85.62 96 LEU A CA 1
ATOM 702 C C . LEU A 1 96 ? -10.000 -3.863 6.740 1.00 85.62 96 LEU A C 1
ATOM 704 O O . LEU A 1 96 ? -10.283 -2.676 6.913 1.00 85.62 96 LEU A O 1
ATOM 708 N N . TYR A 1 97 ? -9.770 -4.373 5.539 1.00 89.94 97 TYR A N 1
ATOM 709 C CA . TYR A 1 97 ? -9.799 -3.601 4.308 1.00 89.94 97 TYR A CA 1
ATOM 710 C C . TYR A 1 97 ? -10.380 -4.443 3.173 1.00 89.94 97 TYR A C 1
ATOM 712 O O . TYR A 1 97 ? -10.585 -5.649 3.304 1.00 89.94 97 TYR A O 1
ATOM 720 N N . TYR A 1 98 ? -10.675 -3.798 2.051 1.00 84.50 98 TYR A N 1
ATOM 721 C CA . TYR A 1 98 ? -10.923 -4.498 0.795 1.00 84.50 98 TYR A CA 1
ATOM 722 C C . TYR A 1 98 ? -10.279 -3.750 -0.364 1.00 84.50 98 TYR A C 1
ATOM 724 O O . TYR A 1 98 ? -10.071 -2.536 -0.299 1.00 84.50 98 TYR A O 1
ATOM 732 N N . VAL A 1 99 ? -10.007 -4.478 -1.446 1.00 84.19 99 VAL A N 1
ATOM 733 C CA . VAL A 1 99 ? -9.457 -3.927 -2.685 1.00 84.19 99 VAL A CA 1
ATOM 734 C C . VAL A 1 99 ? -10.430 -4.167 -3.830 1.00 84.19 99 VAL A C 1
ATOM 736 O O . VAL A 1 99 ? -10.901 -5.280 -4.056 1.00 84.19 99 VAL A O 1
ATOM 739 N N . VAL A 1 100 ? -10.723 -3.113 -4.586 1.00 86.12 100 VAL A N 1
ATOM 740 C CA . VAL A 1 100 ? -11.411 -3.212 -5.874 1.00 86.12 100 VAL A CA 1
ATOM 741 C C . VAL A 1 100 ? -10.368 -3.157 -6.983 1.00 86.12 100 VAL A C 1
ATOM 743 O O . VAL A 1 100 ? -9.616 -2.186 -7.082 1.00 86.12 100 VAL A O 1
ATOM 746 N N . LYS A 1 101 ? -10.342 -4.191 -7.831 1.00 82.56 101 LYS A N 1
ATOM 747 C CA . LYS A 1 101 ? -9.537 -4.216 -9.058 1.00 82.56 101 LYS A CA 1
ATOM 748 C C . LYS A 1 101 ? -10.266 -3.484 -10.174 1.00 82.56 101 LYS A C 1
ATOM 750 O O . LYS A 1 101 ? -11.418 -3.805 -10.467 1.00 82.56 101 LYS A O 1
ATOM 755 N N . VAL A 1 102 ? -9.585 -2.542 -10.812 1.00 80.94 102 VAL A N 1
ATOM 756 C CA . VAL A 1 102 ? -10.121 -1.741 -11.917 1.00 80.94 102 VAL A CA 1
ATOM 757 C C . VAL A 1 102 ? -9.322 -2.037 -13.181 1.00 80.94 102 VAL A C 1
ATOM 759 O O . VAL A 1 102 ? -8.098 -1.939 -13.174 1.00 80.94 102 VAL A O 1
ATOM 762 N N . GLU A 1 103 ? -10.011 -2.418 -14.255 1.00 83.06 103 GLU A N 1
ATOM 763 C CA . GLU A 1 103 ? -9.413 -2.535 -15.592 1.00 83.06 103 GLU A CA 1
ATOM 764 C C . GLU A 1 103 ? -9.222 -1.134 -16.182 1.00 83.06 103 GLU A C 1
ATOM 766 O O . GLU A 1 103 ? -10.106 -0.283 -16.041 1.00 83.06 103 GLU A O 1
ATOM 771 N N . VAL A 1 104 ? -8.064 -0.895 -16.802 1.00 65.38 104 VAL A N 1
ATOM 772 C CA . VAL A 1 104 ? -7.686 0.381 -17.432 1.00 65.38 104 VAL A CA 1
ATOM 773 C C . VAL A 1 104 ? -7.349 0.203 -18.902 1.00 65.38 104 VAL A C 1
ATOM 775 O O . VAL A 1 104 ? -6.870 -0.891 -19.271 1.00 65.38 104 VAL A O 1
#